Protein AF-H9FK91-F1 (afdb_monomer_lite)

pLDDT: mean 91.59, std 9.34, range [50.44, 98.56]

Sequence (72 aa):
LASAVAAMEETLMDTRTATAELGWTANPASGWEEVSGYDENLNTIRTYQVCNVFEPNQNNWLLTTFINRRGA

Organism: Macaca mulatta (NCBI:txid9544)

Structure (mmCIF, N/CA/C/O backbone):
data_AF-H9FK91-F1
#
_entry.id   AF-H9FK91-F1
#
loop_
_atom_site.group_PDB
_atom_site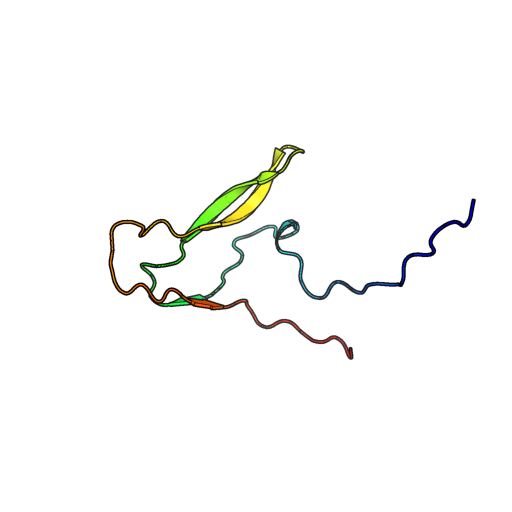.id
_atom_site.type_symbol
_atom_site.label_atom_id
_atom_site.label_alt_id
_atom_site.label_comp_id
_atom_site.label_asym_id
_atom_site.label_entity_id
_atom_site.label_seq_id
_atom_site.pdbx_PDB_ins_code
_atom_site.Cartn_x
_atom_site.Cartn_y
_atom_site.Cartn_z
_atom_site.occupancy
_atom_site.B_iso_or_equiv
_atom_site.auth_seq_id
_atom_site.auth_comp_id
_atom_site.auth_asym_id
_atom_site.auth_atom_id
_atom_site.pdbx_PDB_model_num
ATOM 1 N N . LEU A 1 1 ? 29.513 -26.839 3.285 1.00 50.44 1 LEU A N 1
ATOM 2 C CA . LEU A 1 1 ? 28.491 -25.776 3.394 1.00 50.44 1 LEU A CA 1
ATOM 3 C C . LEU A 1 1 ? 27.902 -25.590 2.004 1.00 50.44 1 LEU A C 1
ATOM 5 O O . LEU A 1 1 ? 28.621 -25.130 1.128 1.00 50.44 1 LEU A O 1
ATOM 9 N N . ALA A 1 2 ? 26.682 -26.067 1.755 1.00 54.84 2 ALA A N 1
ATOM 10 C CA . ALA A 1 2 ? 26.026 -25.826 0.473 1.00 54.84 2 ALA A CA 1
ATOM 11 C C . ALA A 1 2 ? 25.528 -24.376 0.471 1.00 54.84 2 ALA A C 1
ATOM 13 O O . ALA A 1 2 ? 24.727 -24.004 1.325 1.00 54.84 2 ALA A O 1
ATOM 14 N N . SER A 1 3 ? 26.062 -23.559 -0.436 1.00 69.00 3 SER A N 1
ATOM 15 C CA . SER A 1 3 ? 25.529 -22.225 -0.700 1.00 69.00 3 SER A CA 1
ATOM 16 C C . SER A 1 3 ? 24.134 -22.396 -1.295 1.00 69.00 3 SER A C 1
ATOM 18 O O . SER A 1 3 ? 23.987 -23.074 -2.314 1.00 69.00 3 SER A O 1
ATOM 20 N N . ALA A 1 4 ? 23.108 -21.852 -0.645 1.00 69.75 4 ALA A N 1
ATOM 21 C CA . ALA A 1 4 ? 21.781 -21.797 -1.237 1.00 69.75 4 ALA A CA 1
ATOM 22 C C . ALA A 1 4 ? 21.842 -20.837 -2.433 1.00 69.75 4 ALA A C 1
ATOM 24 O O . ALA A 1 4 ? 22.131 -19.653 -2.272 1.00 69.75 4 ALA A O 1
ATOM 25 N N . VAL A 1 5 ? 21.620 -21.356 -3.640 1.00 72.50 5 VAL A N 1
ATOM 26 C CA . VAL A 1 5 ? 21.459 -20.528 -4.837 1.00 72.50 5 VAL A CA 1
ATOM 27 C C . VAL A 1 5 ? 20.053 -19.937 -4.785 1.00 72.50 5 VAL A C 1
ATOM 29 O O . VAL A 1 5 ? 19.076 -20.684 -4.782 1.00 72.50 5 VAL A O 1
ATOM 32 N N . ALA A 1 6 ? 19.950 -18.611 -4.706 1.00 78.56 6 ALA A N 1
ATOM 33 C CA . ALA A 1 6 ? 18.673 -17.919 -4.840 1.00 78.56 6 ALA A CA 1
ATOM 34 C C . ALA A 1 6 ? 18.172 -18.033 -6.290 1.00 78.56 6 ALA A C 1
ATOM 36 O O . ALA A 1 6 ? 18.960 -17.926 -7.234 1.00 78.56 6 ALA A O 1
ATOM 37 N N . ALA A 1 7 ? 16.872 -18.267 -6.470 1.00 79.69 7 ALA A N 1
ATOM 38 C CA . ALA A 1 7 ? 16.241 -18.191 -7.783 1.00 79.69 7 ALA A CA 1
ATOM 39 C C . ALA A 1 7 ? 16.221 -16.733 -8.276 1.00 79.69 7 ALA A C 1
ATOM 41 O O . ALA A 1 7 ? 16.226 -15.802 -7.472 1.00 79.69 7 ALA A O 1
ATOM 42 N N . MET A 1 8 ? 16.210 -16.529 -9.596 1.00 87.62 8 MET A N 1
ATOM 43 C CA . MET A 1 8 ? 16.029 -15.191 -10.161 1.00 87.62 8 MET A CA 1
ATOM 44 C C . MET A 1 8 ? 14.588 -14.725 -9.933 1.00 87.62 8 MET A C 1
ATOM 46 O O . MET A 1 8 ? 13.650 -15.426 -10.308 1.00 87.62 8 MET A O 1
ATOM 50 N N . GLU A 1 9 ? 14.432 -13.535 -9.360 1.00 91.19 9 GLU A N 1
ATOM 51 C CA . GLU A 1 9 ? 13.148 -12.858 -9.178 1.00 91.19 9 GLU A CA 1
ATOM 52 C C . GLU A 1 9 ? 13.088 -11.621 -10.084 1.00 91.19 9 GLU A C 1
ATOM 54 O O . GLU A 1 9 ? 14.075 -10.895 -10.226 1.00 91.19 9 GLU A O 1
ATOM 59 N N . GLU A 1 10 ? 11.930 -11.372 -10.700 1.00 92.50 10 GLU A N 1
ATOM 60 C CA . GLU A 1 10 ? 11.650 -10.127 -11.420 1.00 92.50 10 GLU A CA 1
ATOM 61 C C . GLU A 1 10 ? 10.594 -9.322 -10.655 1.00 92.50 10 GLU A C 1
ATOM 63 O O . GLU A 1 10 ? 9.435 -9.724 -10.545 1.00 92.50 10 GLU A O 1
ATOM 68 N N . THR A 1 11 ? 10.984 -8.155 -10.143 1.00 93.81 11 THR A N 1
ATOM 69 C CA . THR A 1 11 ? 10.067 -7.266 -9.424 1.00 93.81 11 THR A CA 1
ATOM 70 C C . THR A 1 11 ? 9.124 -6.551 -10.392 1.00 93.81 11 THR A C 1
ATOM 72 O O . THR A 1 11 ? 9.549 -5.725 -11.208 1.00 93.81 11 THR A O 1
ATOM 75 N N . LEU A 1 12 ? 7.822 -6.823 -10.267 1.00 94.75 12 LEU A N 1
ATOM 76 C CA . LEU A 1 12 ? 6.771 -6.140 -11.035 1.00 94.75 12 LEU A CA 1
ATOM 77 C C . LEU A 1 12 ? 6.250 -4.869 -10.344 1.00 94.75 12 LEU A C 1
ATOM 79 O O . LEU A 1 12 ? 5.840 -3.932 -11.027 1.00 94.75 12 LEU A O 1
ATOM 83 N N . MET A 1 13 ? 6.280 -4.831 -9.008 1.00 94.44 13 MET A N 1
ATOM 84 C CA . MET A 1 13 ? 5.871 -3.691 -8.182 1.00 94.44 13 MET A CA 1
ATOM 85 C C . MET A 1 13 ? 6.625 -3.722 -6.846 1.00 94.44 13 MET A C 1
ATOM 87 O O . MET A 1 13 ? 6.655 -4.760 -6.189 1.00 94.44 13 MET A O 1
ATOM 91 N N . ASP A 1 14 ? 7.179 -2.581 -6.435 1.00 94.06 14 ASP A N 1
ATOM 92 C CA . ASP A 1 14 ? 7.747 -2.351 -5.101 1.00 94.06 14 ASP A CA 1
ATOM 93 C C . ASP A 1 14 ? 7.266 -0.985 -4.594 1.00 94.06 14 ASP A C 1
ATOM 95 O O . ASP A 1 14 ? 7.479 0.046 -5.234 1.00 94.06 14 ASP A O 1
ATOM 99 N N . THR A 1 15 ? 6.566 -0.970 -3.461 1.00 93.81 15 THR A N 1
ATOM 100 C CA . THR A 1 15 ? 6.022 0.262 -2.875 1.00 93.81 15 THR A CA 1
ATOM 101 C C . THR A 1 15 ? 7.081 1.086 -2.149 1.00 93.81 15 THR A C 1
ATOM 103 O O . THR A 1 15 ? 6.904 2.293 -1.999 1.00 93.81 15 THR A O 1
ATOM 106 N N . ARG A 1 16 ? 8.196 0.479 -1.720 1.00 90.75 16 ARG A N 1
ATOM 107 C CA . ARG A 1 16 ? 9.262 1.188 -0.993 1.00 90.75 16 ARG A CA 1
ATOM 108 C C . ARG A 1 16 ? 10.066 2.115 -1.890 1.00 90.75 16 ARG A C 1
ATOM 110 O O . ARG A 1 16 ? 10.649 3.075 -1.403 1.00 90.75 16 ARG A O 1
ATOM 117 N N . THR A 1 17 ? 10.084 1.846 -3.192 1.00 88.62 17 THR A N 1
ATOM 118 C CA . THR A 1 17 ? 10.802 2.662 -4.177 1.00 88.62 17 THR A CA 1
ATOM 119 C C . THR A 1 17 ? 9.956 3.800 -4.747 1.00 88.62 17 THR A C 1
ATO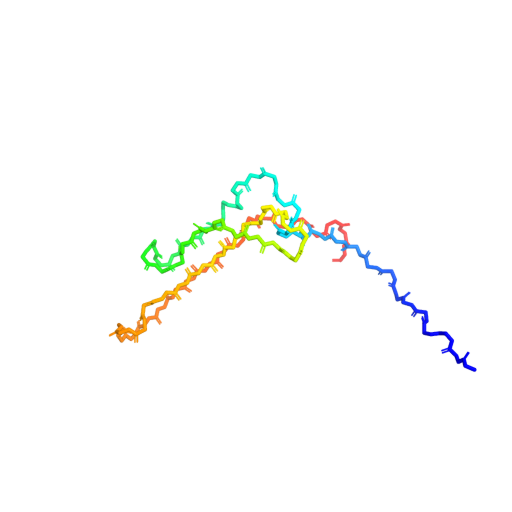M 121 O O . THR A 1 17 ? 10.409 4.503 -5.650 1.00 88.62 17 THR A O 1
ATOM 124 N N . ALA A 1 18 ? 8.714 3.972 -4.284 1.00 85.69 18 ALA A N 1
ATOM 125 C CA . ALA A 1 18 ? 7.835 5.028 -4.767 1.00 85.69 18 ALA A CA 1
ATOM 126 C C . ALA A 1 18 ? 8.383 6.415 -4.387 1.00 85.69 18 ALA A C 1
ATOM 128 O O . ALA A 1 18 ? 8.628 6.708 -3.221 1.00 85.69 18 ALA A O 1
ATOM 129 N N . THR A 1 19 ? 8.559 7.284 -5.384 1.00 76.94 19 THR A N 1
ATOM 130 C CA . THR A 1 19 ? 9.058 8.661 -5.207 1.00 76.94 19 THR A CA 1
ATOM 131 C C . THR A 1 19 ? 7.941 9.692 -5.020 1.00 76.94 19 THR A C 1
ATOM 133 O O . THR A 1 19 ? 8.214 10.859 -4.739 1.00 76.94 19 THR A O 1
ATOM 136 N N . ALA A 1 20 ? 6.685 9.268 -5.169 1.00 82.19 20 ALA A N 1
ATOM 137 C CA . ALA A 1 20 ? 5.471 10.062 -5.011 1.00 82.19 20 ALA A CA 1
ATOM 138 C C . ALA A 1 20 ? 4.412 9.250 -4.240 1.00 82.19 20 ALA A C 1
ATOM 140 O O . ALA A 1 20 ? 4.712 8.171 -3.730 1.00 82.19 20 ALA A O 1
ATOM 141 N N . GLU A 1 21 ? 3.191 9.779 -4.133 1.00 86.38 21 GLU A N 1
ATOM 142 C CA . GLU A 1 21 ? 2.036 9.028 -3.618 1.00 86.38 21 GLU A CA 1
ATOM 143 C C . GLU A 1 21 ? 1.855 7.700 -4.377 1.00 86.38 21 GLU A C 1
ATOM 145 O O . GLU A 1 21 ? 2.097 7.635 -5.587 1.00 86.38 21 GLU A O 1
ATOM 150 N N . LEU A 1 22 ? 1.447 6.635 -3.676 1.00 91.50 22 LEU A N 1
ATOM 151 C CA . LEU A 1 22 ? 1.181 5.333 -4.305 1.00 91.50 22 LEU A CA 1
ATOM 152 C C . LEU A 1 22 ? -0.097 5.391 -5.144 1.00 91.50 22 LEU A C 1
ATOM 154 O O . LEU A 1 22 ? -0.200 4.691 -6.155 1.00 91.50 22 LEU A O 1
ATOM 158 N N . GLY A 1 23 ? -1.060 6.219 -4.728 1.00 94.06 23 GLY A N 1
ATOM 159 C CA . GLY A 1 23 ? -2.271 6.5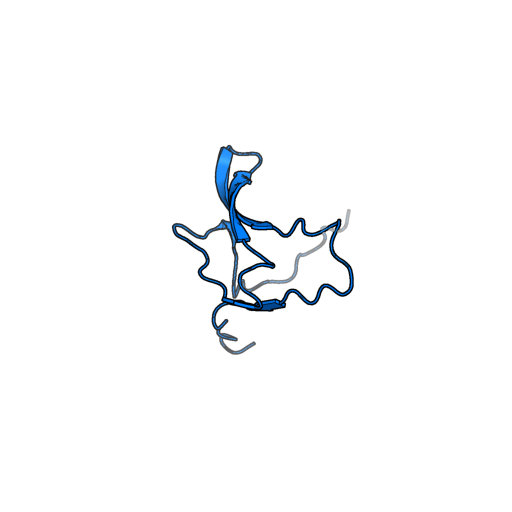00 -5.499 1.00 94.06 23 GLY A CA 1
ATOM 160 C C . GLY A 1 23 ? -3.172 5.276 -5.669 1.00 94.06 23 GLY A C 1
ATOM 161 O O . GLY A 1 23 ? -3.847 5.122 -6.688 1.00 94.06 23 GLY A O 1
ATOM 162 N N . TRP A 1 24 ? -3.153 4.366 -4.697 1.00 97.19 24 TRP A N 1
ATOM 163 C CA . TRP A 1 24 ? -4.036 3.206 -4.662 1.00 97.19 24 TRP A CA 1
ATOM 164 C C . TRP A 1 24 ? -5.467 3.634 -4.323 1.00 97.19 24 TRP A C 1
ATOM 166 O O . TRP A 1 24 ? -5.708 4.627 -3.638 1.00 97.19 24 TRP A O 1
ATOM 176 N N . THR A 1 25 ? -6.442 2.880 -4.827 1.00 98.00 25 THR A N 1
ATOM 177 C CA . THR A 1 25 ? -7.863 3.201 -4.649 1.00 98.00 25 THR A CA 1
ATOM 178 C C . THR A 1 25 ? -8.385 2.582 -3.357 1.00 98.00 25 THR A C 1
ATOM 180 O O . THR A 1 25 ? -8.434 1.358 -3.232 1.00 98.00 25 THR A O 1
ATOM 183 N N . ALA A 1 26 ? -8.806 3.423 -2.412 1.00 98.19 26 ALA A N 1
ATOM 184 C CA . ALA A 1 26 ? -9.479 3.002 -1.186 1.00 98.19 26 ALA A CA 1
ATOM 185 C C . ALA A 1 26 ? -11.007 2.994 -1.365 1.00 98.19 26 ALA A C 1
ATOM 187 O O . ALA A 1 26 ? -11.579 3.931 -1.926 1.00 98.19 26 ALA A O 1
ATOM 188 N N . ASN A 1 27 ? -11.679 1.952 -0.868 1.00 97.69 27 ASN A N 1
ATOM 189 C CA . ASN A 1 27 ? -13.140 1.880 -0.845 1.00 97.69 27 ASN A CA 1
ATOM 190 C C . ASN A 1 27 ? -13.663 1.173 0.426 1.00 97.69 27 ASN A C 1
ATOM 192 O O . ASN A 1 27 ? -13.365 -0.006 0.613 1.00 97.69 27 ASN A O 1
ATOM 196 N N . PRO A 1 28 ? -14.483 1.829 1.266 1.00 97.19 28 PRO A N 1
ATOM 197 C CA . PRO A 1 28 ? -14.834 3.249 1.209 1.00 97.19 28 PRO A CA 1
ATOM 198 C C . PRO A 1 28 ? -13.619 4.145 1.508 1.00 97.19 28 PRO A C 1
ATOM 200 O O . PRO A 1 28 ? -12.630 3.696 2.085 1.00 97.19 28 PRO A O 1
ATOM 203 N N . ALA A 1 29 ? -13.710 5.431 1.160 1.00 95.19 29 ALA A N 1
ATOM 204 C CA . ALA A 1 29 ? -12.645 6.406 1.423 1.00 95.19 29 ALA A CA 1
ATOM 205 C C . ALA A 1 29 ? -12.360 6.626 2.926 1.00 95.19 29 ALA A C 1
ATOM 207 O O . ALA A 1 29 ? -11.300 7.119 3.279 1.00 95.19 29 ALA A O 1
ATOM 208 N N . SER A 1 30 ? -13.287 6.246 3.814 1.00 95.25 30 SER A N 1
ATOM 209 C CA . SER A 1 30 ? -13.120 6.297 5.276 1.00 95.25 30 SER A CA 1
ATOM 210 C C . SER A 1 30 ? -12.367 5.094 5.862 1.00 95.25 30 SER A C 1
ATOM 212 O O . SER A 1 30 ? -12.272 4.970 7.081 1.00 95.25 30 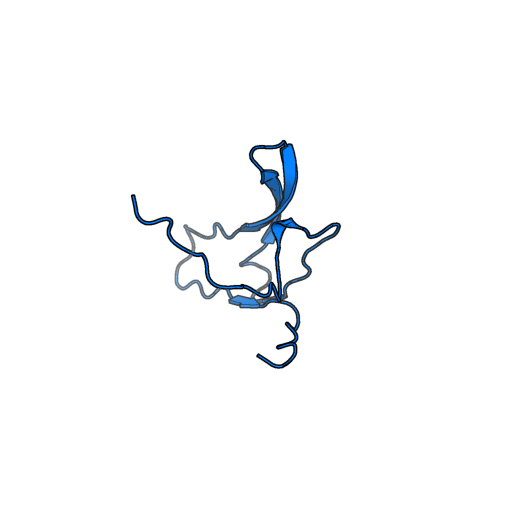SER A O 1
ATOM 214 N N . GLY A 1 31 ? -11.932 4.153 5.020 1.00 97.31 31 GLY A N 1
ATOM 215 C CA . GLY A 1 31 ? -11.190 2.967 5.430 1.00 97.31 31 GLY A CA 1
ATOM 216 C C . GLY A 1 31 ? -9.688 3.226 5.458 1.00 97.31 31 GLY A C 1
ATOM 217 O O . GLY A 1 31 ? -9.134 3.631 6.473 1.00 97.31 31 GLY A O 1
ATOM 218 N N . TRP A 1 32 ? -9.033 2.939 4.337 1.00 98.44 32 TRP A N 1
ATOM 219 C CA . TRP A 1 32 ? -7.585 3.068 4.198 1.00 98.44 32 TRP A CA 1
ATOM 220 C C . TRP A 1 32 ? -7.171 4.502 3.871 1.00 98.44 32 TRP A C 1
ATOM 222 O O . TRP A 1 32 ? -7.695 5.093 2.929 1.00 98.44 32 TRP A O 1
ATOM 232 N N . GLU A 1 33 ? -6.176 5.015 4.588 1.00 97.56 33 GLU A N 1
ATOM 233 C CA . GLU A 1 33 ? -5.530 6.302 4.317 1.00 97.56 33 GLU A CA 1
ATOM 234 C C . GLU A 1 33 ? -4.054 6.108 3.951 1.00 97.56 33 GLU A C 1
ATOM 236 O O . GLU A 1 33 ? -3.384 5.235 4.508 1.00 97.56 33 GLU A O 1
ATOM 241 N N . GLU A 1 34 ? -3.552 6.908 3.003 1.00 96.38 34 GLU A N 1
ATOM 242 C CA . GLU A 1 34 ? -2.128 6.931 2.656 1.00 96.38 34 GLU A CA 1
ATOM 243 C C . GLU A 1 34 ? -1.368 7.820 3.647 1.00 96.38 34 GLU A C 1
ATOM 245 O O . GLU A 1 34 ? -1.756 8.960 3.903 1.00 96.38 34 GLU A O 1
ATOM 250 N N . VAL A 1 35 ? -0.269 7.306 4.196 1.00 95.12 35 VAL A N 1
ATOM 251 C CA . VAL A 1 35 ? 0.554 7.985 5.198 1.00 95.12 35 VAL A CA 1
ATOM 252 C C . VAL A 1 35 ? 2.024 7.900 4.806 1.00 95.12 35 VAL A C 1
ATOM 254 O O . VAL A 1 35 ? 2.487 6.941 4.190 1.00 95.12 35 VAL A O 1
ATOM 257 N N . SER A 1 36 ? 2.779 8.942 5.145 1.00 92.69 36 SER A N 1
ATOM 258 C CA . SER A 1 36 ? 4.233 8.938 4.992 1.00 92.69 36 SER A CA 1
ATOM 259 C C . SER A 1 36 ? 4.890 8.380 6.251 1.00 92.69 36 SER A C 1
ATOM 261 O O . SER A 1 36 ? 4.625 8.862 7.350 1.00 92.69 36 SER A O 1
ATOM 263 N N . GLY A 1 37 ? 5.763 7.391 6.083 1.00 90.50 37 GLY A N 1
ATOM 264 C CA . GLY A 1 37 ? 6.599 6.825 7.140 1.00 90.50 37 GLY A CA 1
ATOM 265 C C . GLY A 1 37 ? 8.085 6.905 6.794 1.00 90.50 37 GLY A C 1
ATOM 266 O O . GLY A 1 37 ? 8.465 7.451 5.757 1.00 90.50 37 GLY A O 1
ATOM 267 N N . TYR A 1 38 ? 8.919 6.320 7.653 1.00 91.69 38 TYR A N 1
ATOM 268 C CA . TYR A 1 38 ? 10.355 6.168 7.423 1.00 91.69 38 TYR A CA 1
ATOM 269 C C . TYR A 1 38 ? 10.761 4.703 7.581 1.00 91.69 38 TYR A C 1
ATOM 271 O O . TYR A 1 38 ? 10.239 4.012 8.459 1.00 91.69 38 TYR A O 1
ATOM 279 N N . ASP A 1 39 ? 11.670 4.230 6.731 1.00 88.19 39 ASP A N 1
ATOM 280 C CA . ASP A 1 39 ? 12.324 2.933 6.917 1.00 88.19 39 ASP A CA 1
ATOM 281 C C . ASP A 1 39 ? 13.490 3.019 7.928 1.00 88.19 39 ASP A C 1
ATOM 283 O O . ASP A 1 39 ? 13.769 4.068 8.514 1.00 88.19 39 ASP A O 1
ATOM 287 N N . GLU A 1 40 ? 14.189 1.902 8.140 1.00 93.00 40 GLU A N 1
ATOM 288 C CA . GLU A 1 40 ? 15.358 1.813 9.031 1.00 93.00 40 GLU A CA 1
ATOM 289 C C . GLU A 1 40 ? 16.531 2.723 8.623 1.00 93.00 40 GLU A C 1
ATOM 291 O O . GLU A 1 40 ? 17.363 3.073 9.459 1.00 93.00 40 GLU A O 1
ATOM 296 N N . ASN A 1 41 ? 16.573 3.138 7.357 1.00 93.62 41 ASN A N 1
ATOM 297 C CA . ASN A 1 41 ? 17.600 4.000 6.783 1.00 93.62 41 ASN A CA 1
ATOM 298 C C . ASN A 1 41 ? 17.140 5.464 6.686 1.00 93.62 41 ASN A C 1
ATOM 300 O O . ASN A 1 41 ? 17.827 6.279 6.073 1.00 93.62 41 ASN A O 1
ATOM 304 N N . LEU A 1 42 ? 15.998 5.806 7.299 1.00 90.62 42 LEU A N 1
ATOM 305 C CA . LEU A 1 42 ? 15.371 7.129 7.263 1.00 90.62 42 LEU A CA 1
ATOM 306 C C . LEU A 1 42 ? 14.938 7.587 5.860 1.00 90.62 42 LEU A C 1
ATOM 308 O O . LEU A 1 42 ? 14.707 8.780 5.647 1.00 90.62 42 LEU A O 1
ATOM 312 N N . ASN A 1 43 ? 14.763 6.667 4.910 1.00 91.00 43 ASN A N 1
ATOM 313 C CA . ASN A 1 43 ? 14.123 7.001 3.644 1.00 91.00 43 ASN A CA 1
ATOM 314 C C . ASN A 1 43 ? 12.629 7.192 3.872 1.00 91.00 43 ASN A C 1
ATOM 316 O O . ASN A 1 43 ? 11.991 6.414 4.584 1.00 91.00 43 ASN A O 1
ATOM 320 N N . THR A 1 44 ? 12.052 8.213 3.241 1.00 91.06 44 THR A N 1
ATOM 321 C CA . THR A 1 44 ? 10.601 8.375 3.228 1.00 91.06 44 THR A CA 1
ATOM 322 C C . THR A 1 44 ? 9.968 7.250 2.421 1.00 91.06 44 THR A C 1
ATOM 324 O O . THR A 1 44 ? 10.307 7.049 1.259 1.00 91.06 44 THR A O 1
ATOM 327 N N . ILE A 1 45 ? 9.009 6.565 3.032 1.00 93.69 45 ILE A N 1
ATOM 328 C CA . ILE A 1 45 ? 8.198 5.530 2.395 1.00 93.69 45 ILE A CA 1
ATOM 329 C C . ILE A 1 45 ? 6.723 5.919 2.448 1.00 93.69 45 ILE A C 1
ATOM 331 O O . ILE A 1 45 ? 6.288 6.661 3.334 1.00 93.69 45 ILE A O 1
ATOM 335 N N . ARG A 1 46 ? 5.940 5.406 1.501 1.00 94.75 46 ARG A N 1
ATOM 336 C CA . ARG A 1 46 ? 4.479 5.508 1.517 1.00 94.75 46 ARG A CA 1
ATOM 337 C C . ARG A 1 46 ? 3.877 4.226 2.075 1.00 94.75 46 ARG A C 1
ATOM 339 O O . ARG A 1 46 ? 4.242 3.127 1.657 1.00 94.75 46 ARG A O 1
ATOM 346 N N . THR A 1 47 ? 2.964 4.369 3.024 1.00 94.06 47 THR A N 1
ATOM 347 C CA . THR A 1 47 ? 2.233 3.273 3.663 1.00 94.06 47 THR A CA 1
ATOM 348 C C . THR A 1 47 ? 0.735 3.542 3.589 1.00 94.06 47 THR A C 1
ATOM 350 O O . THR A 1 47 ? 0.310 4.674 3.391 1.00 94.06 47 THR A O 1
ATOM 353 N N . TYR A 1 48 ? -0.072 2.496 3.752 1.00 97.00 48 TYR A N 1
ATOM 354 C CA . TYR A 1 48 ? -1.507 2.633 3.978 1.00 97.00 48 TYR A CA 1
ATOM 355 C C . TYR A 1 48 ? -1.850 2.099 5.363 1.00 97.00 48 TYR A C 1
ATOM 357 O O . TYR A 1 48 ? -1.351 1.041 5.754 1.00 97.00 48 TYR A O 1
ATOM 365 N N . GLN A 1 49 ? -2.704 2.811 6.095 1.00 97.69 49 GLN A N 1
ATOM 366 C CA . GLN A 1 49 ? -3.187 2.386 7.409 1.00 97.69 49 GLN A CA 1
ATOM 367 C C . GLN A 1 49 ? -4.707 2.515 7.520 1.00 97.69 49 GLN A C 1
ATOM 369 O O . GLN A 1 49 ? -5.338 3.268 6.786 1.00 97.69 49 GLN A O 1
ATOM 374 N N . VAL A 1 50 ? -5.293 1.751 8.438 1.00 98.06 50 VAL A N 1
ATOM 375 C CA . VAL A 1 50 ? -6.711 1.823 8.807 1.00 98.06 50 VAL A CA 1
ATOM 376 C C . VAL A 1 50 ? -6.826 1.567 10.308 1.00 98.06 50 VAL A C 1
ATOM 378 O O . VAL A 1 50 ? -6.238 0.613 10.816 1.00 98.06 50 VAL A O 1
ATOM 381 N N . CYS A 1 51 ? -7.557 2.421 11.031 1.00 97.25 51 CYS A N 1
ATOM 382 C CA . CYS A 1 51 ? -7.647 2.362 12.499 1.00 97.25 51 CYS A CA 1
ATOM 383 C C . CYS A 1 51 ? -9.088 2.516 13.023 1.00 97.25 51 CYS A C 1
ATOM 385 O O . CYS A 1 51 ? -9.339 3.083 14.084 1.00 97.25 51 CYS A O 1
ATOM 387 N N . ASN A 1 52 ? -10.063 1.966 12.302 1.00 96.44 52 ASN A N 1
ATOM 388 C CA . ASN A 1 52 ? -11.483 2.033 12.672 1.00 96.44 52 ASN A CA 1
ATOM 389 C C . ASN A 1 52 ? -11.863 0.954 13.710 1.00 96.44 52 ASN A C 1
ATOM 391 O O . ASN A 1 52 ? -12.872 0.269 13.569 1.00 96.44 52 ASN A O 1
ATOM 395 N N . VAL A 1 53 ? -11.033 0.754 14.740 1.00 97.38 53 VAL A N 1
ATOM 396 C CA . VAL A 1 53 ? -11.137 -0.371 15.698 1.00 97.38 53 VAL A CA 1
ATOM 397 C C . VAL A 1 53 ? -12.386 -0.332 16.583 1.00 97.38 53 VAL A C 1
ATOM 399 O O . VAL A 1 53 ? -12.759 -1.348 17.165 1.00 97.38 53 VAL A O 1
ATOM 402 N N . PHE A 1 54 ? -13.030 0.830 16.690 1.00 97.75 54 PHE A N 1
ATOM 403 C CA . PHE A 1 54 ? -14.250 1.024 17.476 1.00 97.75 54 PHE A CA 1
ATOM 404 C C . PHE A 1 54 ? -15.534 0.844 16.654 1.00 97.75 54 PHE A C 1
ATOM 406 O O . PHE A 1 54 ? -16.621 0.826 17.228 1.00 97.75 54 PHE A O 1
ATOM 413 N N . GLU A 1 55 ? -15.422 0.682 15.334 1.00 97.38 55 GLU A N 1
ATOM 414 C CA . GLU A 1 55 ? -16.565 0.597 14.428 1.00 97.38 55 GLU A CA 1
ATOM 415 C C . GLU A 1 55 ? -16.899 -0.871 14.099 1.00 97.38 55 GLU A C 1
ATOM 417 O O . GLU A 1 55 ? -16.025 -1.619 13.647 1.00 97.38 55 GLU A O 1
ATOM 422 N N . PRO A 1 56 ? -18.152 -1.329 14.280 1.00 96.19 56 PRO A N 1
ATOM 423 C CA . PRO A 1 56 ? -18.552 -2.675 13.880 1.00 96.19 56 PRO A CA 1
ATOM 424 C C . PRO A 1 56 ? -18.678 -2.801 12.351 1.00 96.19 56 PRO A C 1
ATOM 426 O O . PRO A 1 56 ? -18.831 -1.813 11.635 1.00 96.19 56 PRO A O 1
ATOM 429 N N . ASN A 1 57 ? -18.685 -4.042 11.845 1.00 96.56 57 ASN A N 1
ATOM 430 C CA . ASN A 1 57 ? -19.007 -4.375 10.444 1.00 96.56 57 ASN A CA 1
ATOM 431 C C . ASN A 1 57 ? -18.158 -3.641 9.381 1.00 96.56 57 ASN A C 1
ATOM 433 O O . ASN A 1 57 ? -18.664 -3.247 8.330 1.00 96.56 57 ASN A O 1
ATOM 437 N N . GLN A 1 58 ? -16.862 -3.463 9.643 1.00 97.56 58 GLN A N 1
ATOM 438 C CA . GLN A 1 58 ? -15.922 -2.839 8.707 1.00 97.56 58 GLN A CA 1
ATOM 439 C C . GLN A 1 58 ? -15.680 -3.704 7.455 1.00 97.56 58 GLN A C 1
ATOM 441 O O . GLN A 1 58 ? -15.554 -4.924 7.543 1.00 97.56 58 GLN A O 1
ATOM 446 N N . ASN A 1 59 ? -15.558 -3.056 6.292 1.00 98.00 59 ASN A N 1
ATOM 447 C CA . ASN A 1 59 ? -15.250 -3.689 5.004 1.00 98.00 59 ASN A CA 1
ATOM 448 C C . ASN A 1 59 ? -14.415 -2.730 4.135 1.00 98.00 59 ASN A C 1
ATOM 450 O O . ASN A 1 59 ? -14.933 -2.083 3.226 1.00 98.00 59 ASN A O 1
ATOM 454 N N . ASN A 1 60 ? -13.132 -2.594 4.474 1.00 98.31 60 ASN A N 1
ATOM 455 C CA . ASN A 1 60 ? -12.236 -1.594 3.892 1.00 98.31 60 ASN A CA 1
ATOM 456 C C . ASN A 1 60 ? -11.321 -2.231 2.837 1.00 98.31 60 ASN A C 1
ATOM 458 O O . ASN A 1 60 ? -10.400 -2.975 3.175 1.00 98.31 60 ASN A O 1
ATOM 462 N N . TRP A 1 61 ? -11.559 -1.916 1.567 1.00 98.44 61 TRP A N 1
ATOM 463 C CA . TRP A 1 61 ? -10.762 -2.368 0.428 1.00 98.44 61 TRP A CA 1
ATOM 464 C C . TRP A 1 61 ? -9.674 -1.361 0.079 1.00 98.44 61 TRP A C 1
ATOM 466 O O . TRP A 1 61 ? -9.889 -0.150 0.138 1.00 98.44 61 TRP A O 1
ATOM 476 N N . LEU A 1 62 ? -8.530 -1.887 -0.346 1.00 98.56 62 LEU A N 1
ATOM 477 C CA . LEU A 1 62 ? -7.424 -1.128 -0.907 1.00 98.56 62 LEU A CA 1
ATOM 478 C C . LEU A 1 62 ? -6.954 -1.844 -2.172 1.00 98.56 62 LEU A C 1
ATOM 480 O O . LEU A 1 62 ? -6.597 -3.021 -2.127 1.00 98.56 62 LEU A O 1
ATOM 484 N N . LEU A 1 63 ? -6.999 -1.146 -3.300 1.00 98.25 63 LEU A N 1
ATOM 485 C CA . LEU A 1 63 ? -6.677 -1.692 -4.612 1.00 98.25 63 LEU A CA 1
ATOM 486 C C . LEU A 1 63 ? -5.457 -0.983 -5.191 1.00 98.25 63 LEU A C 1
ATOM 488 O O . LEU A 1 63 ? -5.446 0.243 -5.299 1.00 98.25 63 LEU A O 1
ATOM 492 N N . THR A 1 64 ? -4.459 -1.758 -5.612 1.00 97.75 64 THR A N 1
ATOM 493 C CA . THR A 1 64 ? -3.265 -1.219 -6.266 1.00 97.75 64 THR A CA 1
ATOM 494 C C . THR A 1 64 ? -3.599 -0.557 -7.599 1.00 97.75 64 THR A C 1
ATOM 496 O O . THR A 1 64 ? -4.639 -0.806 -8.209 1.00 97.75 64 THR A O 1
ATOM 499 N N . THR A 1 65 ? -2.666 0.228 -8.126 1.00 95.69 65 THR A N 1
ATOM 500 C CA . THR A 1 65 ? -2.672 0.536 -9.558 1.00 95.69 65 THR A CA 1
ATOM 501 C C .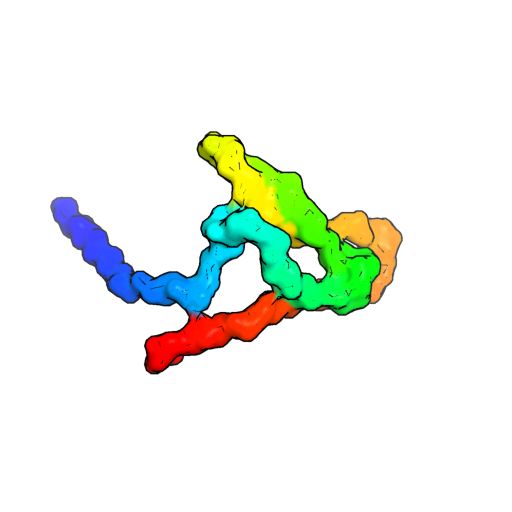 THR A 1 65 ? -2.430 -0.735 -10.381 1.00 95.69 65 THR A C 1
ATOM 503 O O . THR A 1 65 ? -2.068 -1.792 -9.854 1.00 95.69 65 THR A O 1
ATOM 506 N N . PHE A 1 66 ? -2.671 -0.657 -11.690 1.00 96.62 66 PHE A N 1
ATOM 507 C CA . PHE A 1 66 ? -2.447 -1.786 -12.590 1.00 96.62 66 PHE A CA 1
ATOM 508 C C . PHE A 1 66 ? -0.976 -2.232 -12.569 1.00 96.62 66 PHE A C 1
ATOM 510 O O . PHE A 1 66 ? -0.079 -1.441 -12.857 1.00 96.62 66 PHE A O 1
ATOM 517 N N . ILE A 1 67 ? -0.742 -3.518 -12.291 1.00 96.38 67 ILE A N 1
ATOM 518 C CA . ILE A 1 67 ? 0.587 -4.138 -12.326 1.00 96.38 67 ILE A CA 1
ATOM 519 C C . ILE A 1 67 ? 0.706 -4.947 -13.617 1.00 96.38 67 ILE A C 1
ATOM 521 O O . ILE A 1 67 ? -0.047 -5.892 -13.855 1.00 96.38 67 ILE A O 1
ATOM 525 N N . ASN A 1 68 ? 1.668 -4.584 -14.465 1.00 96.56 68 ASN A N 1
ATOM 526 C CA . ASN A 1 68 ? 1.924 -5.305 -15.705 1.00 96.56 68 ASN A CA 1
ATOM 527 C C . ASN A 1 68 ? 2.675 -6.615 -15.413 1.00 96.56 68 ASN A C 1
ATOM 529 O O . ASN A 1 68 ? 3.753 -6.588 -14.829 1.00 96.56 68 ASN A O 1
ATOM 533 N N . ARG A 1 69 ? 2.129 -7.741 -15.890 1.00 95.25 69 ARG A N 1
ATOM 534 C CA . ARG A 1 69 ? 2.698 -9.098 -15.780 1.00 95.25 69 ARG A CA 1
ATOM 535 C 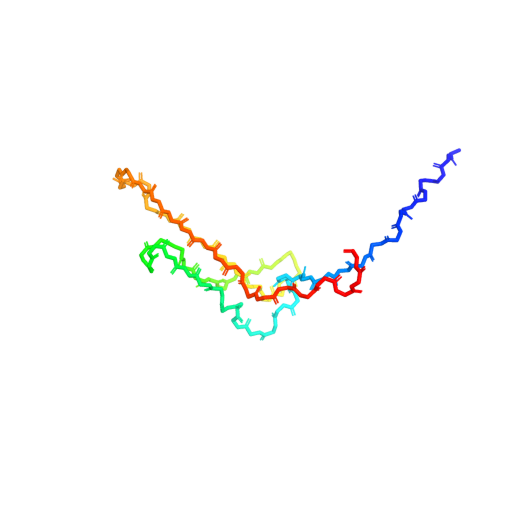C . ARG A 1 69 ? 4.098 -9.249 -16.402 1.00 95.25 69 ARG A C 1
ATOM 537 O O . ARG A 1 69 ? 4.782 -10.217 -16.100 1.00 95.25 69 ARG A O 1
ATOM 544 N N . ARG A 1 70 ? 4.505 -8.364 -17.320 1.00 95.00 70 ARG A N 1
ATOM 545 C CA . ARG A 1 70 ? 5.789 -8.423 -18.059 1.00 95.00 70 ARG A CA 1
ATOM 546 C C . ARG A 1 70 ? 6.116 -9.790 -18.691 1.00 95.00 70 ARG A C 1
ATOM 548 O O . ARG A 1 70 ? 7.263 -10.094 -18.979 1.00 95.00 70 ARG A O 1
ATOM 555 N N . GLY A 1 71 ? 5.093 -10.593 -18.984 1.00 90.81 71 GLY A N 1
ATOM 556 C CA . GLY A 1 71 ? 5.231 -11.909 -19.614 1.00 90.81 71 GLY A CA 1
ATOM 557 C C . GLY A 1 71 ? 5.245 -13.117 -18.668 1.00 90.81 71 GLY A C 1
ATOM 558 O O . GLY A 1 71 ? 5.080 -14.218 -19.189 1.00 90.81 71 GLY A O 1
ATOM 559 N N . ALA A 1 72 ? 5.328 -12.931 -17.343 1.00 87.94 72 ALA A N 1
ATOM 560 C CA . ALA A 1 72 ? 5.372 -13.993 -16.319 1.00 87.94 72 ALA A CA 1
ATOM 561 C C . ALA A 1 72 ? 4.089 -14.821 -16.205 1.00 87.94 72 ALA A C 1
ATOM 563 O O . ALA A 1 72 ? 3.064 -14.249 -15.778 1.00 87.94 72 ALA A O 1
#

Foldseek 3Di:
DDDDDDDDDDDQDDQFPDPDEQPWDKPPPLAKDWDWDADPVRDITIDIDGDVVVDPPDDMDTGGDDGDPVVD

Secondary structure (DSSP, 8-state):
----PPPP---S--STT-SS---PEEESTTT-EEEEEE-TT--EEEEEE---TT-SS---EEEPPPPP-TT-

Radius of gyration: 16.84 Å; chains: 1; bounding box: 48×36×37 Å

InterPro domains:
  IPR001090 Ephrin, ligand binding domain [PF01404] (10-72)
  IPR001090 Ephrin, ligand binding domain [PS51550] (9-72)
  IPR001090 Ephrin, ligand binding domain [SM00615] (9-72)
  IPR008979 Galactose-binding-like domain superfamily [SSF49785] (9-72)
  IPR050449 Ephrin receptor tyrosine kinases [PTHR46877] (6-72)